Protein AF-A0A2E4EAH8-F1 (afdb_monomer_lite)

Secondary structure (DSSP, 8-state):
------GGGSTT--HHHHHHHHHHHHT---PPPTT-EEEEETTEEEEE-TT--EEESS--TTT-HHHHHHHHHHTTEEEEE--GGG-S--EEEEEEEE-TTS-EEEEEEEEEE-SS-HHHHHHHHHHHHHHHHHHHHHHH-

Foldseek 3Di:
DDPQPDLPPQQPDDLLVLQQLLCVLVVQFDDADPQWDWDDDPSWIWTQHPVRDTDTRGDSQQPDVVVLVVLCVVQQKDKDADDVVPDLFGIKIWHWDQDPPRDIDTDPQIHTHNDPGSSSNRSSSSSSSSVVVVVVVVVVD

pLDDT: mean 84.3, std 13.77, range [32.38, 96.88]

Structure (mmCIF, N/CA/C/O backbone):
data_AF-A0A2E4EAH8-F1
#
_entry.id   AF-A0A2E4EAH8-F1
#
loop_
_atom_site.group_PDB
_atom_site.id
_atom_site.type_symbol
_atom_site.label_atom_id
_atom_site.label_alt_id
_atom_site.label_comp_id
_atom_site.label_asym_id
_atom_site.label_entity_id
_atom_site.label_seq_id
_atom_site.pdbx_PDB_ins_code
_atom_site.Cartn_x
_atom_site.Cartn_y
_atom_site.Cartn_z
_atom_site.occupancy
_atom_site.B_iso_or_equiv
_atom_site.auth_seq_id
_atom_site.auth_comp_id
_atom_site.auth_asym_id
_atom_site.auth_atom_id
_atom_site.pdbx_PDB_model_num
ATOM 1 N N . MET A 1 1 ? -21.522 15.973 -1.370 1.00 32.38 1 MET A N 1
ATOM 2 C CA . MET A 1 1 ? -21.818 14.543 -1.123 1.00 32.38 1 MET A CA 1
ATOM 3 C C . MET A 1 1 ? -20.494 13.797 -1.113 1.00 32.38 1 MET A C 1
ATOM 5 O O . MET A 1 1 ? -19.927 13.606 -2.177 1.00 32.38 1 MET A O 1
ATOM 9 N N . SER A 1 2 ? -19.968 13.452 0.066 1.00 35.59 2 SER A N 1
ATOM 10 C CA . SER A 1 2 ? -18.724 12.679 0.171 1.00 35.59 2 SER A CA 1
ATOM 11 C C . SER A 1 2 ? -19.036 11.222 -0.175 1.00 35.59 2 SER A C 1
ATOM 13 O O . SER A 1 2 ? -19.713 10.530 0.591 1.00 35.59 2 SER A O 1
ATOM 15 N N . ARG A 1 3 ? -18.650 10.772 -1.378 1.00 43.12 3 ARG A N 1
ATOM 16 C CA . ARG A 1 3 ? -18.676 9.344 -1.715 1.00 43.12 3 ARG A CA 1
ATOM 17 C C . ARG A 1 3 ? -17.632 8.682 -0.824 1.00 43.12 3 ARG A C 1
ATOM 19 O O . ARG A 1 3 ? -16.447 8.739 -1.125 1.00 43.12 3 ARG A O 1
ATOM 26 N N . LYS A 1 4 ? -18.076 8.072 0.279 1.00 48.47 4 LYS A N 1
ATOM 27 C CA . LYS A 1 4 ? -17.257 7.107 1.019 1.00 48.47 4 LYS A CA 1
ATOM 28 C C . LYS A 1 4 ? -16.763 6.086 -0.002 1.00 48.47 4 LYS A C 1
ATOM 30 O O . LYS A 1 4 ? -17.594 5.413 -0.607 1.00 48.47 4 LYS A O 1
ATOM 35 N N . LEU A 1 5 ? -15.449 6.010 -0.212 1.00 49.91 5 LEU A N 1
ATOM 36 C CA . LEU A 1 5 ? -14.841 4.959 -1.023 1.00 49.91 5 LEU A CA 1
ATOM 37 C C . LEU A 1 5 ? -15.318 3.615 -0.465 1.00 49.91 5 LEU A C 1
ATOM 39 O O . LEU A 1 5 ? -15.106 3.299 0.718 1.00 49.91 5 LEU A O 1
ATOM 43 N N . ALA A 1 6 ? -16.091 2.911 -1.294 1.00 52.06 6 ALA A N 1
ATOM 44 C CA . ALA A 1 6 ? -16.713 1.654 -0.929 1.00 52.06 6 ALA A CA 1
ATOM 45 C C . ALA A 1 6 ? -15.616 0.636 -0.608 1.00 52.06 6 ALA A C 1
ATOM 47 O O . ALA A 1 6 ? -14.522 0.687 -1.163 1.00 52.06 6 ALA A O 1
ATOM 48 N N . VAL A 1 7 ? -15.908 -0.235 0.354 1.00 51.34 7 VAL A N 1
ATOM 49 C CA . VAL A 1 7 ? -15.000 -1.278 0.857 1.00 51.34 7 VAL A CA 1
ATOM 50 C C . VAL A 1 7 ? -14.555 -2.234 -0.265 1.00 51.34 7 VAL A C 1
ATOM 52 O O . VAL A 1 7 ? -13.487 -2.822 -0.162 1.00 51.34 7 VAL A O 1
ATOM 55 N N . ASP A 1 8 ? -15.308 -2.269 -1.363 1.00 60.34 8 ASP A N 1
ATOM 56 C CA . ASP A 1 8 ? -15.334 -3.382 -2.308 1.00 60.34 8 ASP A CA 1
ATOM 57 C C . ASP A 1 8 ? -14.454 -3.157 -3.560 1.00 60.34 8 ASP A C 1
ATOM 59 O O . ASP A 1 8 ? -14.297 -4.056 -4.373 1.00 60.34 8 ASP A O 1
ATOM 63 N N . GLU A 1 9 ? -13.857 -1.970 -3.752 1.00 68.38 9 GLU A N 1
ATOM 64 C CA . GLU A 1 9 ? -13.086 -1.652 -4.981 1.00 68.38 9 GLU A CA 1
ATOM 65 C C . GLU A 1 9 ? -11.760 -2.437 -5.094 1.00 68.38 9 GLU A C 1
ATOM 67 O O . GLU A 1 9 ? -11.157 -2.502 -6.166 1.00 68.38 9 GLU A O 1
ATOM 72 N N . PHE A 1 10 ? -11.287 -3.013 -3.987 1.00 74.69 10 PHE A N 1
ATOM 73 C CA . PHE A 1 10 ? -9.951 -3.604 -3.882 1.00 74.69 10 PHE A CA 1
ATOM 74 C C . PHE A 1 10 ? -9.944 -5.106 -3.603 1.00 74.69 10 PHE A C 1
ATOM 76 O O . PHE A 1 10 ? -8.875 -5.702 -3.701 1.00 74.69 10 PHE A O 1
ATOM 83 N N . GLU A 1 11 ? -11.095 -5.719 -3.296 1.00 75.12 11 GLU A N 1
ATOM 84 C CA . GLU A 1 11 ? -11.146 -7.143 -2.923 1.00 75.12 11 GLU A CA 1
ATOM 85 C C . GLU A 1 11 ? -10.592 -8.039 -4.041 1.00 75.12 11 GLU A C 1
ATOM 87 O O . GLU A 1 11 ? -9.800 -8.943 -3.776 1.00 75.12 11 GLU A O 1
ATOM 92 N N . ASP A 1 12 ? -10.918 -7.703 -5.292 1.00 83.06 12 ASP A N 1
ATOM 93 C CA . ASP A 1 12 ? -10.534 -8.470 -6.481 1.00 83.06 12 ASP A CA 1
ATOM 94 C C . ASP A 1 12 ? -9.193 -8.038 -7.103 1.00 83.06 12 ASP A C 1
ATOM 96 O O . ASP A 1 12 ? -8.774 -8.596 -8.119 1.00 83.06 12 ASP A O 1
ATOM 100 N N . LYS A 1 13 ? -8.509 -7.029 -6.545 1.00 88.56 13 LYS A N 1
ATOM 101 C CA . LYS A 1 13 ? -7.246 -6.539 -7.119 1.00 88.56 13 LYS A CA 1
ATOM 102 C C . LYS A 1 13 ? -6.095 -7.482 -6.833 1.00 88.56 13 LYS A C 1
ATOM 104 O O . LYS A 1 13 ? -5.957 -7.983 -5.726 1.00 88.56 13 LYS A O 1
ATOM 109 N N . THR A 1 14 ? -5.206 -7.665 -7.790 1.00 91.62 14 THR A N 1
ATOM 110 C CA . THR A 1 14 ? -3.952 -8.397 -7.576 1.00 91.62 14 THR A CA 1
ATOM 111 C C . THR A 1 14 ? -3.026 -7.651 -6.609 1.00 91.62 14 THR A C 1
ATOM 113 O O . THR A 1 14 ? -3.132 -6.434 -6.455 1.00 91.62 14 THR A O 1
ATOM 116 N N . ASP A 1 15 ? -2.090 -8.358 -5.972 1.00 92.31 15 ASP A N 1
ATOM 117 C CA . ASP A 1 15 ? -1.107 -7.738 -5.066 1.00 92.31 15 ASP A CA 1
ATOM 118 C C . ASP A 1 15 ? -0.271 -6.663 -5.769 1.00 92.31 15 ASP A C 1
ATOM 120 O O . ASP A 1 15 ? -0.016 -5.605 -5.202 1.00 92.31 15 ASP A O 1
ATOM 124 N N . GLN A 1 16 ? 0.040 -6.859 -7.054 1.00 93.75 16 GLN A N 1
ATOM 125 C CA . GLN A 1 16 ? 0.692 -5.840 -7.874 1.00 93.75 16 GLN A CA 1
ATOM 126 C C . GLN A 1 16 ? -0.145 -4.560 -7.978 1.00 93.75 16 GLN A C 1
ATOM 128 O O . GLN A 1 16 ? 0.370 -3.462 -7.777 1.00 93.75 16 GLN A O 1
ATOM 133 N N . GLU A 1 17 ? -1.438 -4.677 -8.284 1.00 93.81 17 GLU A N 1
ATOM 134 C CA . GLU A 1 17 ? -2.319 -3.509 -8.375 1.00 93.81 17 GLU A CA 1
ATOM 135 C C . GLU A 1 17 ? -2.484 -2.810 -7.023 1.00 93.81 17 GLU A C 1
ATOM 137 O O . GLU A 1 17 ? -2.629 -1.587 -6.981 1.00 93.81 17 GLU A O 1
ATOM 142 N N . LEU A 1 18 ? -2.465 -3.565 -5.921 1.00 93.94 18 LEU A N 1
ATOM 143 C CA . LEU A 1 18 ? -2.480 -3.011 -4.570 1.00 93.94 18 LEU A CA 1
ATOM 144 C C . LEU A 1 18 ? -1.180 -2.264 -4.253 1.00 93.94 18 LEU A C 1
ATOM 146 O O . LEU A 1 18 ? -1.235 -1.122 -3.795 1.00 93.94 18 LEU A O 1
ATOM 150 N N . ASN A 1 19 ? -0.028 -2.866 -4.547 1.00 95.31 19 ASN A N 1
ATOM 151 C CA . ASN A 1 19 ? 1.281 -2.260 -4.332 1.00 95.31 19 ASN A CA 1
ATOM 152 C C . ASN A 1 19 ? 1.450 -0.980 -5.155 1.00 95.31 19 ASN A C 1
ATOM 154 O O . ASN A 1 19 ? 1.838 0.056 -4.616 1.00 95.31 19 ASN A O 1
ATOM 158 N N . GLN A 1 20 ? 1.074 -1.017 -6.435 1.00 95.38 20 GLN A N 1
ATOM 159 C CA . GLN A 1 20 ? 1.071 0.165 -7.289 1.00 95.38 20 GLN A CA 1
ATOM 160 C C . GLN A 1 20 ? 0.134 1.250 -6.739 1.00 95.38 20 GLN A C 1
ATOM 162 O O . GLN A 1 20 ? 0.542 2.402 -6.616 1.00 95.38 20 GLN A O 1
ATOM 167 N N . ALA A 1 21 ? -1.105 0.902 -6.374 1.00 94.50 21 ALA A N 1
ATOM 168 C CA . ALA A 1 21 ? -2.067 1.877 -5.862 1.00 94.50 21 ALA A CA 1
ATOM 169 C C . ALA A 1 21 ? -1.598 2.538 -4.556 1.00 94.50 21 ALA A C 1
ATOM 171 O O . ALA A 1 21 ? -1.854 3.725 -4.345 1.00 94.50 21 ALA A O 1
ATOM 172 N N . LEU A 1 22 ? -0.922 1.792 -3.679 1.00 95.31 22 LEU A N 1
ATOM 173 C CA . LEU A 1 22 ? -0.332 2.348 -2.466 1.00 95.31 22 LEU A CA 1
ATOM 174 C C . LEU A 1 22 ? 0.856 3.264 -2.795 1.00 95.31 22 LEU A C 1
ATOM 176 O O . LEU A 1 22 ? 0.886 4.392 -2.308 1.00 95.31 22 LEU A O 1
ATOM 180 N N . ALA A 1 23 ? 1.752 2.842 -3.692 1.00 95.94 23 ALA A N 1
ATOM 181 C CA . ALA A 1 23 ? 2.903 3.637 -4.123 1.00 95.94 23 ALA A CA 1
ATOM 182 C C . ALA A 1 23 ? 2.504 4.952 -4.816 1.00 95.94 23 ALA A C 1
ATOM 184 O O . ALA A 1 23 ? 3.133 5.989 -4.614 1.00 95.94 23 ALA A O 1
ATOM 185 N N . GLU A 1 24 ? 1.429 4.957 -5.607 1.00 95.25 24 GLU A N 1
ATOM 186 C CA . GLU A 1 24 ? 0.870 6.184 -6.195 1.00 95.25 24 GLU A CA 1
ATOM 187 C C . GLU A 1 24 ? 0.358 7.154 -5.115 1.00 95.25 24 GLU A C 1
ATOM 189 O O . GLU A 1 24 ? 0.402 8.380 -5.270 1.00 95.25 24 GLU A O 1
ATOM 194 N N . LEU A 1 25 ? -0.143 6.623 -3.997 1.00 94.00 25 LEU A N 1
ATOM 195 C CA . LEU A 1 25 ? -0.637 7.438 -2.894 1.00 94.00 25 LEU A CA 1
ATOM 196 C C . LEU A 1 25 ? 0.496 8.010 -2.043 1.00 94.00 25 LEU A C 1
ATOM 198 O O . LEU A 1 25 ? 0.388 9.183 -1.676 1.00 94.00 25 LEU A O 1
ATOM 202 N N . THR A 1 26 ? 1.558 7.238 -1.801 1.00 94.12 26 THR A N 1
ATOM 203 C CA . THR A 1 26 ? 2.748 7.657 -1.040 1.00 94.12 26 THR A CA 1
ATOM 204 C C . THR A 1 26 ? 3.764 8.444 -1.873 1.00 94.12 26 THR A C 1
ATOM 206 O O . THR A 1 26 ? 4.636 9.099 -1.313 1.00 94.12 26 THR A O 1
ATOM 209 N N . GLY A 1 27 ? 3.627 8.453 -3.205 1.00 94.31 27 GLY A N 1
ATOM 210 C CA . GLY A 1 27 ? 4.556 9.133 -4.114 1.00 94.31 27 GLY A CA 1
ATOM 211 C C . GLY A 1 27 ? 5.810 8.316 -4.442 1.00 94.31 27 GLY A C 1
ATOM 212 O O . GLY A 1 27 ? 6.774 8.867 -4.964 1.00 94.31 27 GLY A O 1
ATOM 213 N N . GLU A 1 28 ? 5.795 7.015 -4.152 1.00 94.81 28 GLU A N 1
ATOM 214 C CA . GLU A 1 28 ? 6.886 6.073 -4.426 1.00 94.81 28 GLU A CA 1
ATOM 215 C C . GLU A 1 28 ? 6.746 5.381 -5.794 1.00 94.81 28 GLU A C 1
ATOM 217 O O . GLU A 1 28 ? 7.635 4.636 -6.207 1.00 94.81 28 GLU A O 1
ATOM 222 N N . PHE A 1 29 ? 5.643 5.615 -6.515 1.00 96.25 29 PHE A N 1
ATOM 223 C CA . PHE A 1 29 ? 5.451 5.059 -7.852 1.00 96.25 29 PHE A CA 1
ATOM 224 C C . PHE A 1 29 ? 6.277 5.807 -8.902 1.00 96.25 29 PHE A C 1
ATOM 226 O O . PHE A 1 29 ? 6.138 7.018 -9.084 1.00 96.25 29 PHE A O 1
ATOM 233 N N . THR A 1 30 ? 7.077 5.055 -9.654 1.00 95.56 30 THR A N 1
ATOM 234 C CA . THR A 1 30 ? 7.853 5.543 -10.793 1.00 95.56 30 THR A CA 1
ATOM 235 C C . THR A 1 30 ? 7.244 5.012 -12.095 1.00 95.56 30 THR A C 1
ATOM 237 O O . THR A 1 30 ? 7.280 3.801 -12.335 1.00 95.56 30 THR A O 1
ATOM 240 N N . PRO A 1 31 ? 6.686 5.887 -12.956 1.00 93.19 31 PRO A N 1
ATOM 241 C CA . PRO A 1 31 ? 6.137 5.485 -14.247 1.00 93.19 31 PRO A CA 1
ATOM 242 C C . PRO A 1 31 ? 7.193 4.866 -15.164 1.00 93.19 31 PRO A C 1
ATOM 244 O O . PRO A 1 31 ? 8.358 5.260 -15.144 1.00 93.19 31 PRO A O 1
ATOM 247 N N . ILE A 1 32 ? 6.763 3.943 -16.023 1.00 93.94 32 ILE A N 1
ATOM 248 C CA . ILE A 1 32 ? 7.635 3.309 -17.016 1.00 93.94 32 ILE A CA 1
ATOM 249 C C . ILE A 1 32 ? 7.963 4.325 -18.122 1.00 93.94 32 ILE A C 1
ATOM 251 O O . ILE A 1 32 ? 7.028 4.848 -18.738 1.00 93.94 32 ILE A O 1
ATOM 255 N N . PRO A 1 33 ? 9.248 4.616 -18.396 1.00 94.00 33 PRO A N 1
ATOM 256 C CA . PRO A 1 33 ? 9.622 5.520 -19.480 1.00 94.00 33 PRO A CA 1
ATOM 257 C C . PRO A 1 33 ? 9.240 4.966 -20.863 1.00 94.00 33 PRO A C 1
ATOM 259 O O . PRO A 1 33 ? 9.167 3.755 -21.060 1.00 94.00 33 PRO A O 1
ATOM 262 N N . GLU A 1 34 ? 9.034 5.848 -21.846 1.00 93.31 34 GLU A N 1
ATOM 263 C CA . GLU A 1 34 ? 8.567 5.469 -23.194 1.00 93.31 34 GLU A CA 1
ATOM 264 C C . GLU A 1 34 ? 9.511 4.509 -23.942 1.00 93.31 34 GLU A C 1
ATOM 266 O O . GLU A 1 34 ? 9.067 3.741 -24.794 1.00 93.31 34 GLU A O 1
ATOM 271 N N . ASP A 1 35 ? 10.809 4.549 -23.639 1.00 93.88 35 ASP A N 1
ATOM 272 C CA . ASP A 1 35 ? 11.846 3.708 -24.245 1.00 93.88 35 ASP A CA 1
ATOM 273 C C . ASP A 1 35 ? 12.099 2.393 -23.484 1.00 93.88 35 ASP A C 1
ATOM 275 O O . ASP A 1 35 ? 12.950 1.599 -23.895 1.00 93.88 35 ASP A O 1
ATOM 279 N N . HIS A 1 36 ? 11.361 2.146 -22.398 1.00 94.75 36 HIS A N 1
ATOM 280 C CA . HIS A 1 36 ? 11.475 0.942 -21.580 1.00 94.75 36 HIS A CA 1
ATOM 281 C C . HIS A 1 36 ? 10.364 -0.065 -21.898 1.00 94.75 36 HIS A C 1
ATOM 283 O O . HIS A 1 36 ? 9.267 0.271 -22.343 1.00 94.75 36 HIS A O 1
ATOM 289 N N . THR A 1 37 ? 10.647 -1.340 -21.636 1.00 95.31 37 THR A N 1
ATOM 290 C CA . THR A 1 37 ? 9.621 -2.397 -21.592 1.00 95.31 37 THR A CA 1
ATOM 291 C C . THR A 1 37 ? 9.245 -2.704 -20.145 1.00 95.31 37 THR A C 1
ATOM 293 O O . THR A 1 37 ? 9.892 -2.209 -19.227 1.00 95.31 37 THR A O 1
ATOM 296 N N . SER A 1 38 ? 8.196 -3.494 -19.915 1.00 94.19 38 SER A N 1
ATOM 297 C CA . SER A 1 38 ? 7.767 -3.868 -18.566 1.00 94.19 38 SER A CA 1
ATOM 298 C C . SER A 1 38 ? 7.848 -5.372 -18.333 1.00 94.19 38 SER A C 1
ATOM 300 O O . SER A 1 38 ? 7.640 -6.171 -19.250 1.00 94.19 38 SER A O 1
ATOM 302 N N . ALA A 1 39 ? 8.140 -5.765 -17.095 1.00 94.25 39 ALA A N 1
ATOM 303 C CA . ALA A 1 39 ? 7.981 -7.139 -16.641 1.00 94.25 39 ALA A CA 1
ATOM 304 C C . ALA A 1 39 ? 7.384 -7.186 -15.242 1.00 94.25 39 ALA A C 1
ATOM 306 O O . ALA A 1 39 ? 7.681 -6.354 -14.387 1.00 94.25 39 ALA A O 1
ATOM 307 N N . GLN A 1 40 ? 6.573 -8.212 -15.019 1.00 91.69 40 GLN A N 1
ATOM 308 C CA . GLN A 1 40 ? 6.066 -8.565 -13.707 1.00 91.69 40 GLN A CA 1
ATOM 309 C C . GLN A 1 40 ? 6.920 -9.702 -13.145 1.00 91.69 40 GLN A C 1
ATOM 311 O O . GLN A 1 40 ? 7.082 -10.740 -13.793 1.00 91.69 40 GLN A 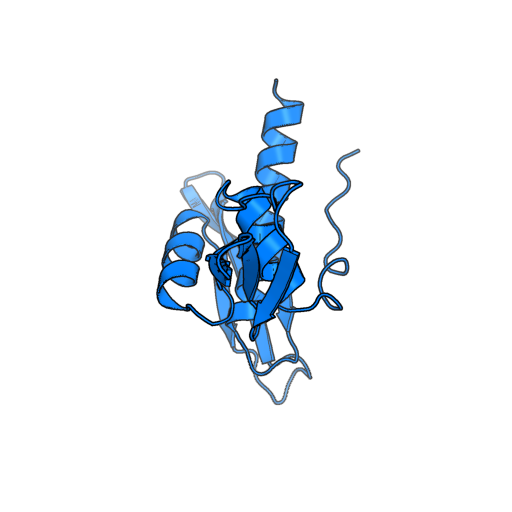O 1
ATOM 316 N N . ILE A 1 41 ? 7.472 -9.506 -11.949 1.00 89.31 41 ILE A N 1
ATOM 317 C CA . ILE A 1 41 ? 8.237 -10.527 -11.227 1.00 89.31 41 ILE A CA 1
ATOM 318 C C . ILE A 1 41 ? 7.659 -10.599 -9.815 1.00 89.31 41 ILE A C 1
ATOM 320 O O . ILE A 1 41 ? 7.831 -9.675 -9.026 1.00 89.31 41 ILE A O 1
ATOM 324 N N . GLY A 1 42 ? 6.942 -11.685 -9.513 1.00 88.25 42 GLY A N 1
ATOM 325 C CA . GLY A 1 42 ? 6.149 -11.771 -8.284 1.00 88.25 42 GLY A CA 1
ATOM 326 C C . GLY A 1 42 ? 5.016 -10.743 -8.292 1.00 88.25 42 GLY A C 1
ATOM 327 O O . GLY A 1 42 ? 4.265 -10.657 -9.270 1.00 88.25 42 GLY A O 1
ATOM 328 N N . SER A 1 43 ? 4.915 -9.957 -7.221 1.00 90.44 43 SER A N 1
ATOM 329 C CA . SER A 1 43 ? 3.938 -8.873 -7.098 1.00 90.44 43 SER A CA 1
ATOM 330 C C . SER A 1 43 ? 4.510 -7.487 -7.462 1.00 90.44 43 SER A C 1
ATOM 332 O O . SER A 1 43 ? 3.794 -6.486 -7.427 1.00 90.44 43 SER A O 1
ATOM 334 N N . ALA A 1 44 ? 5.776 -7.417 -7.892 1.00 91.31 44 ALA A N 1
ATOM 335 C CA . ALA A 1 44 ? 6.440 -6.182 -8.293 1.00 91.31 44 ALA A CA 1
ATOM 336 C C . ALA A 1 44 ? 6.420 -5.958 -9.817 1.00 91.31 44 ALA A C 1
ATOM 338 O O . ALA A 1 44 ? 6.637 -6.875 -10.621 1.00 91.31 44 ALA A O 1
ATOM 339 N N . LEU A 1 45 ? 6.199 -4.701 -10.212 1.00 95.25 45 LEU A N 1
ATOM 340 C CA . LEU A 1 45 ? 6.336 -4.217 -11.584 1.00 95.25 45 LEU A CA 1
ATOM 341 C C . LEU A 1 45 ? 7.734 -3.626 -11.798 1.00 95.25 45 LEU A C 1
ATOM 343 O O . LEU A 1 45 ? 8.173 -2.774 -11.027 1.00 95.25 45 LEU A O 1
ATOM 347 N N . TYR A 1 46 ? 8.404 -4.038 -12.873 1.00 96.12 46 TYR A N 1
ATOM 348 C CA . TYR A 1 46 ? 9.716 -3.531 -13.265 1.00 96.12 46 TYR A CA 1
ATOM 349 C C . TYR A 1 46 ? 9.670 -2.844 -14.628 1.00 96.12 46 TYR A C 1
ATOM 351 O O . TYR A 1 46 ? 9.089 -3.378 -15.578 1.00 96.12 46 TYR A O 1
ATOM 359 N N . ALA A 1 47 ? 10.364 -1.714 -14.739 1.00 96.44 47 ALA A N 1
ATOM 360 C CA . ALA A 1 47 ? 10.797 -1.144 -16.004 1.00 96.44 47 ALA A CA 1
ATOM 361 C C . ALA A 1 47 ? 12.107 -1.819 -16.441 1.00 96.44 47 ALA A C 1
ATOM 363 O O . ALA A 1 47 ? 13.013 -2.041 -15.635 1.00 96.44 47 ALA A O 1
ATOM 364 N N . ILE A 1 48 ? 12.196 -2.168 -17.723 1.00 96.88 48 ILE A N 1
ATOM 365 C CA . ILE A 1 48 ? 13.359 -2.805 -18.339 1.00 96.88 48 ILE A CA 1
ATOM 366 C C . ILE A 1 48 ? 13.930 -1.870 -19.397 1.00 96.88 48 ILE A C 1
ATOM 368 O O . ILE A 1 48 ? 13.279 -1.622 -20.418 1.00 96.88 48 ILE A O 1
ATOM 372 N N . ASP A 1 49 ? 15.155 -1.402 -19.168 1.00 94.06 49 ASP A N 1
ATOM 373 C CA . ASP A 1 49 ? 15.867 -0.520 -20.094 1.00 94.06 49 ASP A CA 1
ATOM 374 C C . ASP A 1 49 ? 16.343 -1.269 -21.368 1.00 94.06 49 ASP A C 1
ATOM 376 O O . ASP A 1 49 ? 16.362 -2.509 -21.415 1.00 94.06 49 ASP A O 1
ATOM 380 N N . PRO A 1 50 ? 16.789 -0.557 -22.422 1.00 94.06 50 PRO A N 1
ATOM 381 C CA . PRO A 1 50 ? 17.335 -1.190 -23.630 1.00 94.06 50 PRO A CA 1
ATOM 382 C C . PRO A 1 50 ? 18.576 -2.074 -23.394 1.00 94.06 50 PRO A C 1
ATOM 384 O O . PRO A 1 50 ? 18.909 -2.913 -24.235 1.00 94.06 50 PRO A O 1
ATOM 387 N N . LEU A 1 51 ? 19.267 -1.908 -22.261 1.00 95.12 51 LEU A N 1
ATOM 388 C CA . LEU A 1 51 ? 20.410 -2.715 -21.822 1.00 95.12 51 LEU A CA 1
ATOM 389 C C . LEU A 1 51 ? 19.996 -3.908 -20.939 1.00 95.12 51 LEU A C 1
ATOM 391 O O . LEU A 1 51 ? 20.867 -4.646 -20.470 1.00 95.12 51 LEU A O 1
ATOM 395 N N . ARG A 1 52 ? 18.687 -4.138 -20.765 1.00 90.62 52 ARG A N 1
ATOM 396 C CA . ARG A 1 52 ? 18.067 -5.180 -19.933 1.00 90.62 52 ARG A CA 1
ATOM 397 C C . ARG A 1 52 ? 18.323 -5.040 -18.431 1.00 90.62 52 ARG A C 1
ATOM 399 O O . ARG A 1 52 ? 18.332 -6.045 -17.716 1.00 90.62 52 ARG A O 1
ATOM 406 N N . ARG A 1 53 ? 18.535 -3.824 -17.937 1.00 93.12 53 ARG A N 1
ATOM 407 C CA . ARG A 1 53 ? 18.534 -3.530 -16.500 1.00 93.12 53 ARG A CA 1
ATOM 408 C C . ARG A 1 53 ? 17.101 -3.412 -16.006 1.00 93.12 53 ARG A C 1
ATOM 410 O O . ARG A 1 53 ? 16.245 -2.901 -16.717 1.00 93.12 53 ARG A O 1
ATOM 417 N N . LEU A 1 54 ? 16.873 -3.922 -14.802 1.00 94.38 54 LEU A N 1
ATOM 418 C CA . LEU A 1 54 ? 15.577 -3.951 -14.134 1.00 94.38 54 LEU A CA 1
ATOM 419 C C . LEU A 1 54 ? 15.544 -2.859 -13.067 1.00 94.38 54 LEU A C 1
ATOM 421 O O . LEU A 1 54 ? 16.393 -2.855 -12.175 1.00 94.38 54 LEU A O 1
ATOM 425 N N . GLU A 1 55 ? 14.542 -1.991 -13.131 1.00 94.25 55 GLU A N 1
ATOM 426 C CA . GLU A 1 55 ? 14.262 -0.974 -12.117 1.00 94.25 55 GLU A CA 1
ATOM 427 C C . GLU A 1 55 ? 12.828 -1.155 -11.613 1.00 94.25 55 GLU A C 1
ATOM 429 O O . GLU A 1 55 ? 11.894 -1.242 -12.409 1.00 94.25 55 GLU A O 1
ATOM 434 N N . ALA A 1 56 ? 12.647 -1.281 -10.296 1.00 93.94 56 ALA A N 1
ATOM 435 C CA . ALA A 1 56 ? 11.323 -1.470 -9.707 1.00 93.94 56 ALA A CA 1
ATOM 436 C C . ALA A 1 56 ? 10.504 -0.174 -9.800 1.00 93.94 56 ALA A C 1
ATOM 438 O O . ALA A 1 56 ? 10.985 0.897 -9.433 1.00 93.94 56 ALA A O 1
ATOM 439 N N . CYS A 1 57 ? 9.257 -0.278 -10.258 1.00 96.00 57 CYS A N 1
ATOM 440 C CA . CYS A 1 57 ? 8.341 0.855 -10.387 1.00 96.00 57 CYS A CA 1
ATOM 441 C C . CYS A 1 57 ? 7.671 1.234 -9.062 1.00 96.00 57 CYS A C 1
ATOM 443 O O . CYS A 1 57 ? 7.141 2.333 -8.941 1.00 96.00 57 CYS A O 1
ATOM 445 N N . HIS A 1 58 ? 7.649 0.327 -8.091 1.00 95.50 58 HIS A N 1
ATOM 446 C CA . HIS A 1 58 ? 7.106 0.548 -6.756 1.00 95.50 58 HIS A CA 1
ATOM 447 C C . HIS A 1 58 ? 7.726 -0.446 -5.763 1.00 95.50 58 HIS A C 1
ATOM 449 O O . HIS A 1 58 ? 8.229 -1.493 -6.187 1.00 95.50 58 HIS A O 1
ATOM 455 N N . PRO A 1 59 ? 7.668 -0.166 -4.451 1.00 93.00 59 PRO A N 1
ATOM 456 C CA . PRO A 1 59 ? 7.958 -1.163 -3.430 1.00 93.00 59 PRO A CA 1
ATOM 457 C C . PRO A 1 59 ? 6.967 -2.329 -3.473 1.00 93.00 59 PRO A C 1
ATOM 459 O O . PRO A 1 59 ? 5.824 -2.188 -3.913 1.00 93.00 59 PRO A O 1
ATOM 462 N N . ASP A 1 60 ? 7.404 -3.482 -2.984 1.00 94.06 60 ASP A N 1
ATOM 463 C CA . ASP A 1 60 ? 6.552 -4.653 -2.802 1.00 94.06 60 ASP A CA 1
ATOM 464 C C . ASP A 1 60 ? 6.050 -4.690 -1.353 1.00 94.06 60 ASP A C 1
ATOM 466 O O . ASP A 1 60 ? 6.685 -5.275 -0.480 1.00 94.06 60 ASP A O 1
ATOM 470 N N . TYR A 1 61 ? 4.959 -3.982 -1.061 1.00 94.06 61 TYR A N 1
ATOM 471 C CA . TYR A 1 61 ? 4.463 -3.854 0.312 1.00 94.06 61 TYR A CA 1
ATOM 472 C C . TYR A 1 61 ? 3.828 -5.146 0.830 1.00 94.06 61 TYR A C 1
ATOM 474 O O . TYR A 1 61 ? 3.884 -5.412 2.030 1.00 94.06 61 TYR A O 1
ATOM 482 N N . THR A 1 62 ? 3.222 -5.940 -0.052 1.00 92.56 62 THR A N 1
ATOM 483 C CA . THR A 1 62 ? 2.648 -7.246 0.297 1.00 92.56 62 THR A CA 1
ATOM 484 C C . THR A 1 62 ? 3.719 -8.248 0.722 1.00 92.56 62 THR A C 1
ATOM 486 O O . THR A 1 62 ? 3.494 -8.978 1.683 1.00 92.56 62 THR A O 1
ATOM 489 N N . ASP A 1 63 ? 4.906 -8.219 0.104 1.00 91.88 63 ASP A N 1
ATOM 490 C CA . ASP A 1 63 ? 6.015 -9.112 0.466 1.00 91.88 63 ASP A CA 1
ATOM 491 C C . ASP A 1 63 ? 7.050 -8.471 1.423 1.00 91.88 63 ASP A C 1
ATOM 493 O O . ASP A 1 63 ? 7.889 -9.177 1.992 1.00 91.88 63 ASP A O 1
ATOM 497 N N . ASN A 1 64 ? 6.993 -7.154 1.667 1.00 92.75 64 ASN A N 1
ATOM 498 C CA . ASN A 1 64 ? 7.869 -6.434 2.604 1.00 92.75 64 ASN A CA 1
ATOM 499 C C . ASN A 1 64 ? 7.116 -5.915 3.840 1.00 92.75 64 ASN A C 1
ATOM 501 O O . ASN A 1 64 ? 6.774 -4.733 3.961 1.00 92.75 64 ASN A O 1
ATOM 505 N N . TRP A 1 65 ? 6.919 -6.813 4.806 1.00 91.00 65 TRP A N 1
ATOM 506 C CA . TRP A 1 65 ? 6.197 -6.522 6.046 1.00 91.00 65 TRP A CA 1
ATOM 507 C C . TRP A 1 65 ? 6.794 -5.369 6.863 1.00 91.00 65 TRP A C 1
ATOM 509 O O . TRP A 1 65 ? 6.047 -4.609 7.473 1.00 91.00 65 TRP A O 1
ATOM 519 N N . GLU A 1 66 ? 8.121 -5.218 6.894 1.00 93.19 66 GLU A N 1
ATOM 520 C CA . GLU A 1 66 ? 8.777 -4.168 7.687 1.00 93.19 66 GLU A CA 1
ATOM 521 C C . GLU A 1 66 ? 8.417 -2.775 7.160 1.00 93.19 66 GLU A C 1
ATOM 523 O O . GLU A 1 66 ? 7.904 -1.948 7.917 1.00 93.19 66 GLU A O 1
ATOM 528 N N . GLN A 1 67 ? 8.577 -2.554 5.852 1.00 92.94 67 GLN A N 1
ATOM 529 C CA . GLN A 1 67 ? 8.214 -1.290 5.206 1.00 92.94 67 GLN A CA 1
ATOM 530 C C . GLN A 1 67 ? 6.709 -1.007 5.317 1.00 92.94 67 GLN A C 1
ATOM 532 O O . GLN A 1 67 ? 6.298 0.117 5.607 1.00 92.94 67 GLN A O 1
ATOM 537 N N . LEU A 1 68 ? 5.873 -2.033 5.132 1.00 95.50 68 LEU A N 1
ATOM 538 C CA . LEU A 1 68 ? 4.426 -1.901 5.280 1.00 95.50 68 LEU A CA 1
ATOM 539 C C . LEU A 1 68 ? 4.028 -1.514 6.713 1.00 95.50 68 LEU A C 1
ATOM 541 O O . LEU A 1 68 ? 3.123 -0.701 6.905 1.00 95.50 68 LEU A O 1
ATOM 545 N N . MET A 1 69 ? 4.692 -2.076 7.724 1.00 94.75 69 MET A N 1
ATOM 546 C CA . MET A 1 69 ? 4.405 -1.787 9.128 1.00 94.75 69 MET A CA 1
ATOM 547 C C . MET A 1 69 ? 4.803 -0.372 9.543 1.00 94.75 69 MET A C 1
ATOM 549 O O . MET A 1 69 ? 4.077 0.239 10.328 1.00 94.75 69 MET A O 1
ATOM 553 N N . GLU A 1 70 ? 5.913 0.160 9.030 1.00 95.06 70 GLU A N 1
ATOM 5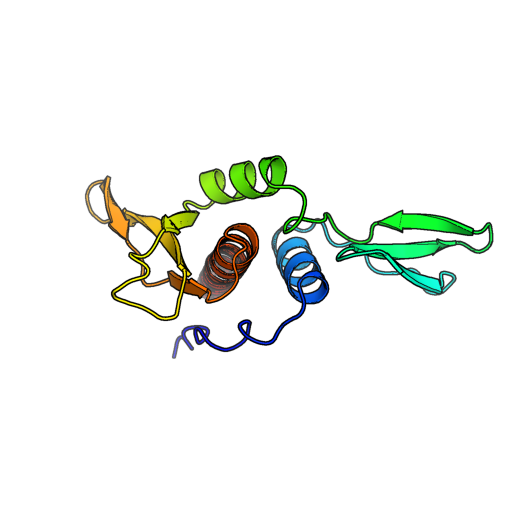54 C CA . GLU A 1 70 ? 6.299 1.556 9.271 1.00 95.06 70 GLU A CA 1
ATOM 555 C C . GLU A 1 70 ? 5.205 2.512 8.782 1.00 95.06 70 GLU A C 1
ATOM 557 O O . GLU A 1 70 ? 4.699 3.330 9.557 1.00 95.06 70 GLU A O 1
ATOM 562 N N . LEU A 1 71 ? 4.746 2.313 7.544 1.00 95.50 71 LEU A N 1
ATOM 563 C CA . LEU A 1 71 ? 3.664 3.095 6.951 1.00 95.50 71 LEU A CA 1
ATOM 564 C C . LEU A 1 71 ? 2.332 2.899 7.700 1.00 95.50 71 LEU A C 1
ATOM 566 O O . LEU A 1 71 ? 1.572 3.844 7.925 1.00 95.50 71 LEU A O 1
ATOM 570 N N . ALA A 1 72 ? 2.047 1.670 8.134 1.00 95.00 72 ALA A N 1
ATOM 571 C CA . ALA A 1 72 ? 0.869 1.352 8.932 1.00 95.00 72 ALA A CA 1
ATOM 572 C C . ALA A 1 72 ? 0.837 2.124 10.256 1.00 95.00 72 ALA A C 1
ATOM 574 O O . ALA A 1 72 ? -0.204 2.669 10.622 1.00 95.00 72 ALA A O 1
ATOM 575 N N . ILE A 1 73 ? 1.968 2.216 10.954 1.00 94.31 73 ILE A N 1
ATOM 576 C CA . ILE A 1 73 ? 2.079 2.964 12.209 1.00 94.31 73 ILE A CA 1
ATOM 577 C C . ILE A 1 73 ? 1.902 4.464 11.961 1.00 94.31 73 ILE A C 1
ATOM 579 O O . ILE A 1 73 ? 1.153 5.105 12.701 1.00 94.31 73 ILE A O 1
ATOM 583 N N . GLU A 1 74 ? 2.536 5.007 10.919 1.00 94.19 74 GLU A N 1
ATOM 584 C CA . GLU A 1 74 ? 2.445 6.427 10.558 1.00 94.19 74 GLU A CA 1
ATOM 585 C C . GLU A 1 74 ? 0.996 6.872 10.314 1.00 94.19 74 GLU A C 1
ATOM 587 O O . GLU A 1 74 ? 0.564 7.915 10.811 1.00 94.19 74 GLU A O 1
ATOM 592 N N . HIS A 1 75 ? 0.215 6.045 9.618 1.00 91.81 75 HIS A N 1
ATOM 593 C CA . HIS A 1 75 ? -1.171 6.354 9.261 1.00 91.81 75 HIS A CA 1
ATOM 594 C C . HIS A 1 75 ? -2.218 5.704 10.178 1.00 91.81 75 HIS A C 1
ATOM 596 O O . HIS A 1 75 ? -3.415 5.766 9.894 1.00 91.81 75 HIS A O 1
ATOM 602 N N . GLY A 1 76 ? -1.799 5.073 11.278 1.00 92.12 76 GLY A N 1
ATOM 603 C CA . GLY A 1 76 ? -2.705 4.463 12.251 1.00 92.12 76 GLY A CA 1
ATOM 604 C C . GLY A 1 76 ? -3.521 3.284 11.704 1.00 92.12 76 GLY A C 1
ATOM 605 O O . GLY A 1 76 ? -4.664 3.083 12.116 1.00 92.12 76 GLY A O 1
ATOM 606 N N . ALA A 1 77 ? -2.979 2.510 10.766 1.00 93.31 77 ALA A N 1
ATOM 607 C CA . ALA A 1 77 ? -3.586 1.287 10.255 1.00 93.31 77 ALA A CA 1
ATOM 608 C C . ALA A 1 77 ? -3.127 0.070 11.075 1.00 93.31 77 ALA A C 1
ATOM 610 O O . ALA A 1 77 ? -1.937 -0.153 11.265 1.00 93.31 77 ALA A O 1
ATOM 611 N N . PHE A 1 78 ? -4.063 -0.753 11.548 1.00 90.81 78 PHE A N 1
ATOM 612 C CA . PHE A 1 78 ? -3.745 -1.902 12.399 1.00 90.81 78 PHE A CA 1
ATOM 613 C C . PHE A 1 78 ? -4.499 -3.150 11.967 1.00 90.81 78 PHE A C 1
ATOM 615 O O . PHE A 1 78 ? -5.730 -3.136 11.881 1.00 90.81 78 PHE A O 1
ATOM 622 N N . VAL A 1 79 ? -3.762 -4.241 11.749 1.00 90.62 79 VAL A N 1
ATOM 623 C CA . VAL A 1 79 ? -4.327 -5.563 11.472 1.00 90.62 79 VAL A CA 1
ATOM 624 C C . VAL A 1 79 ? -4.596 -6.329 12.770 1.00 90.62 79 VAL A C 1
ATOM 626 O O . VAL A 1 79 ? -3.881 -6.210 13.761 1.00 90.62 79 VAL A O 1
ATOM 629 N N . SER A 1 80 ? -5.658 -7.124 12.771 1.00 86.06 80 SER A N 1
ATOM 630 C CA . SER A 1 80 ? -6.078 -7.986 13.872 1.00 86.06 80 SER A CA 1
ATOM 631 C C . SER A 1 80 ? -6.602 -9.307 13.302 1.00 86.06 80 SER A C 1
ATOM 633 O O . SER A 1 80 ? -7.357 -9.275 12.325 1.00 86.06 80 SER A O 1
ATOM 635 N N . PRO A 1 81 ? -6.237 -10.463 13.878 1.00 83.25 81 PRO A N 1
ATOM 636 C CA . PRO A 1 81 ? -6.800 -11.740 13.461 1.00 83.25 81 PRO A CA 1
ATOM 637 C C . PRO A 1 81 ? -8.285 -11.824 13.837 1.00 83.25 81 PRO A C 1
ATOM 639 O O . PRO A 1 81 ? -8.711 -11.338 14.890 1.00 83.25 81 PRO A O 1
ATOM 642 N N . LEU A 1 82 ? -9.081 -12.457 12.980 1.00 79.25 82 LEU A N 1
ATOM 643 C CA . LEU A 1 82 ? -10.459 -12.844 13.267 1.00 79.25 82 LEU A CA 1
ATOM 644 C C . LEU A 1 82 ? -10.492 -14.295 13.756 1.00 79.25 82 LEU A C 1
ATOM 646 O O . LEU A 1 82 ? -9.692 -15.130 13.344 1.00 79.25 82 LEU A O 1
ATOM 650 N N . ALA A 1 83 ? -11.424 -14.604 14.659 1.00 70.75 83 ALA A N 1
ATOM 651 C CA . ALA A 1 83 ? -11.616 -15.975 15.116 1.00 70.75 83 ALA A CA 1
ATOM 652 C C . ALA A 1 83 ? -12.166 -16.832 13.963 1.00 70.75 83 ALA A C 1
ATOM 654 O O . ALA A 1 83 ? -13.295 -16.604 13.525 1.00 70.75 83 ALA A O 1
ATOM 655 N N . TRP A 1 84 ? -11.384 -17.819 13.516 1.00 59.25 84 TRP A N 1
ATOM 656 C CA . TRP A 1 84 ? -11.682 -18.669 12.352 1.00 59.25 84 TRP A CA 1
ATOM 657 C C . TRP A 1 84 ? -13.033 -19.393 12.448 1.00 59.25 84 TRP A C 1
ATOM 659 O O . TRP A 1 84 ? -13.715 -19.575 11.450 1.00 59.25 84 TRP A O 1
ATOM 669 N N . GLU A 1 85 ? -13.484 -19.745 13.655 1.00 59.28 85 GLU A N 1
ATOM 670 C CA . GLU A 1 85 ? -14.782 -20.407 13.868 1.00 59.28 85 GLU A CA 1
ATOM 671 C C . GLU A 1 85 ? -15.996 -19.489 13.635 1.00 59.28 85 GLU A C 1
ATOM 673 O O . GLU A 1 85 ? -17.134 -19.953 13.619 1.00 59.28 85 GLU A O 1
ATOM 678 N N . ARG A 1 86 ? -15.782 -18.171 13.516 1.00 60.03 86 ARG A N 1
ATOM 679 C CA . ARG A 1 86 ? -16.853 -17.163 13.464 1.00 60.03 86 ARG A CA 1
ATOM 680 C C . ARG A 1 86 ? -16.899 -16.377 12.154 1.00 60.03 86 ARG A C 1
ATOM 682 O O . ARG A 1 86 ? -17.815 -15.572 11.990 1.00 60.03 86 ARG A O 1
ATOM 689 N N . SER A 1 87 ? -15.934 -16.557 11.251 1.00 65.06 87 SER A N 1
ATOM 690 C CA . SER A 1 87 ? -15.887 -15.848 9.969 1.00 65.06 87 SER A CA 1
ATOM 691 C C . SER A 1 87 ? -15.065 -16.611 8.935 1.00 65.06 87 SER A C 1
ATOM 693 O O . SER A 1 87 ? -14.003 -17.129 9.258 1.00 65.06 87 SER A O 1
ATOM 695 N N . GLU A 1 88 ? -15.530 -16.612 7.684 1.00 72.88 88 GLU A N 1
ATOM 696 C CA . GLU A 1 88 ? -14.748 -17.071 6.524 1.00 72.88 88 GLU A CA 1
ATOM 697 C C . GLU A 1 88 ? -13.548 -16.148 6.238 1.00 72.88 88 GLU A C 1
ATOM 699 O O . GLU A 1 88 ? -12.591 -16.554 5.586 1.00 72.88 88 GLU A O 1
ATOM 704 N N . LYS A 1 89 ? -13.567 -14.913 6.767 1.00 76.56 89 LYS A N 1
ATOM 705 C CA . LYS A 1 89 ? -12.460 -13.957 6.685 1.00 76.56 89 LYS A CA 1
ATOM 706 C C . LYS A 1 89 ? -11.491 -14.163 7.863 1.00 76.56 89 LYS A C 1
ATOM 708 O O . LYS A 1 89 ? -11.916 -14.266 9.015 1.00 76.56 89 LYS A O 1
ATOM 713 N N . ARG A 1 90 ? -10.184 -14.178 7.589 1.00 80.12 90 ARG A N 1
ATOM 714 C CA . ARG A 1 90 ? -9.097 -14.478 8.539 1.00 80.12 90 ARG A CA 1
ATOM 715 C C . ARG A 1 90 ? -8.530 -13.243 9.223 1.00 80.12 90 ARG A C 1
ATOM 717 O O . ARG A 1 90 ? -8.241 -13.286 10.419 1.00 80.12 90 ARG A O 1
ATOM 724 N N . TYR A 1 91 ? -8.415 -12.132 8.500 1.00 84.62 91 TYR A N 1
ATOM 725 C CA . TYR A 1 91 ? -7.823 -10.898 9.019 1.00 84.62 91 TYR A CA 1
ATOM 726 C C . TYR A 1 91 ? -8.773 -9.721 8.909 1.00 84.62 91 TYR A C 1
ATOM 728 O O . TYR A 1 91 ? -9.586 -9.634 7.993 1.00 84.62 91 TYR A O 1
ATOM 736 N N . ARG A 1 92 ? -8.641 -8.783 9.848 1.00 86.00 92 ARG A N 1
ATOM 737 C CA . ARG A 1 92 ? -9.306 -7.484 9.828 1.00 86.00 92 ARG A CA 1
ATOM 738 C C . ARG A 1 92 ? -8.287 -6.380 10.039 1.00 86.00 92 ARG A C 1
ATOM 740 O O . ARG A 1 92 ? -7.659 -6.357 11.093 1.00 86.00 92 ARG A O 1
ATOM 747 N N . ALA A 1 93 ? -8.229 -5.409 9.138 1.00 88.75 93 ALA A N 1
ATOM 748 C CA . ALA A 1 93 ? -7.447 -4.191 9.325 1.00 88.75 93 ALA A CA 1
ATOM 749 C C . ALA A 1 93 ? -8.349 -2.966 9.536 1.00 88.75 93 ALA A C 1
ATOM 751 O O . ALA A 1 93 ? -9.501 -2.939 9.086 1.00 88.75 93 ALA A O 1
ATOM 752 N N . GLN A 1 94 ? -7.877 -2.008 10.339 1.00 89.44 94 GLN A N 1
ATOM 753 C CA . GLN A 1 94 ? -8.661 -0.862 10.804 1.00 89.44 94 GLN A CA 1
ATOM 754 C C . GLN A 1 94 ? -7.835 0.414 10.912 1.00 89.44 94 GLN A C 1
ATOM 756 O O . GLN A 1 94 ? -6.667 0.348 11.274 1.00 89.44 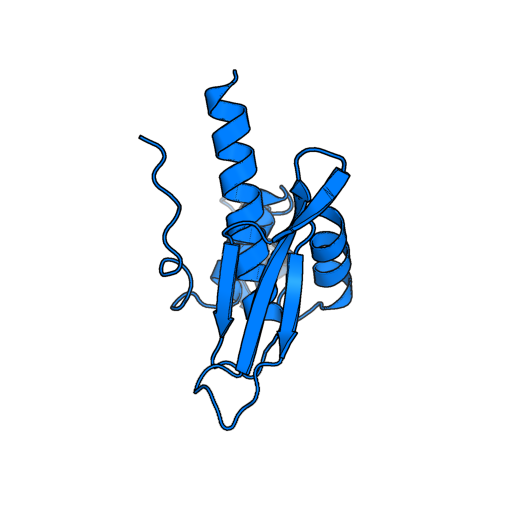94 GLN A O 1
ATOM 761 N N . HIS A 1 95 ? -8.477 1.563 10.705 1.00 91.06 95 HIS A N 1
ATOM 762 C CA . HIS A 1 95 ? -7.890 2.868 11.012 1.00 91.06 95 HIS A CA 1
ATOM 763 C C . HIS A 1 95 ? -8.194 3.281 12.458 1.00 91.06 95 HIS A C 1
ATOM 765 O O . HIS A 1 95 ? -9.360 3.352 12.860 1.00 91.06 95 HIS A O 1
ATOM 771 N N . ILE A 1 96 ? -7.152 3.579 13.228 1.00 88.50 96 ILE A N 1
ATOM 772 C CA . ILE A 1 96 ? -7.221 4.072 14.600 1.00 88.50 96 ILE A CA 1
ATOM 773 C C . ILE A 1 96 ? -6.498 5.416 14.659 1.00 88.50 96 ILE A C 1
ATOM 775 O O . ILE A 1 96 ? -5.293 5.484 14.447 1.00 88.50 96 ILE A O 1
ATOM 779 N N . ALA A 1 97 ? -7.227 6.471 15.012 1.00 86.00 97 ALA A N 1
ATOM 780 C CA . ALA A 1 97 ? -6.679 7.819 15.137 1.00 86.00 97 ALA A CA 1
ATOM 781 C C . ALA A 1 97 ? -7.310 8.570 16.322 1.00 86.00 97 ALA A C 1
ATOM 783 O O . ALA A 1 97 ? -8.389 8.179 16.798 1.00 86.00 97 ALA A O 1
ATOM 784 N N . PRO A 1 98 ? -6.665 9.641 16.821 1.00 82.38 98 PRO A N 1
ATOM 785 C CA . PRO A 1 98 ? -7.234 10.484 17.866 1.00 82.38 98 PRO A CA 1
ATOM 786 C C . PRO A 1 98 ? -8.609 11.027 17.456 1.00 82.38 98 PRO A C 1
ATOM 788 O O . PRO A 1 98 ? -8.781 11.558 16.363 1.00 82.38 98 PRO A O 1
ATOM 791 N N . GLY A 1 99 ? -9.597 10.866 18.330 1.00 78.06 99 GLY A N 1
ATOM 792 C CA . GLY A 1 99 ? -10.913 11.486 18.219 1.00 78.06 99 GLY A CA 1
ATOM 793 C C . GLY A 1 99 ? -11.002 12.784 19.024 1.00 78.06 99 GLY A C 1
ATOM 794 O O . GLY A 1 99 ? -10.028 13.236 19.636 1.00 78.06 99 GLY A O 1
ATOM 795 N N . GLU A 1 100 ? -12.201 13.370 19.071 1.00 75.69 100 GLU A N 1
ATOM 796 C CA . GLU A 1 100 ? -12.467 14.548 19.901 1.00 75.69 100 GLU A CA 1
ATOM 797 C C . GLU A 1 100 ? -12.102 14.273 21.371 1.00 75.69 100 GLU A C 1
ATOM 799 O O . GLU A 1 100 ? -12.519 13.280 21.975 1.00 75.69 100 GLU A O 1
ATOM 804 N N . GLY A 1 101 ? -11.272 15.144 21.950 1.00 79.81 101 GLY A N 1
ATOM 805 C CA . GLY A 1 101 ? -10.784 14.993 23.324 1.00 79.81 101 GLY A CA 1
ATOM 806 C C . GLY A 1 101 ? -9.578 14.059 23.493 1.00 79.81 101 GLY A C 1
ATOM 807 O O . GLY A 1 101 ? -9.281 13.666 24.620 1.00 79.81 101 GLY A O 1
ATOM 808 N N . GLY A 1 102 ? -8.880 13.692 22.411 1.00 76.00 102 GLY A N 1
ATOM 809 C CA . GLY A 1 102 ? -7.587 12.994 22.471 1.00 76.00 102 GLY A CA 1
ATOM 810 C C . GLY A 1 102 ? -7.667 11.497 22.785 1.00 76.00 102 GLY A C 1
ATOM 811 O O . GLY A 1 102 ? -6.640 10.850 22.977 1.00 76.00 102 GLY A O 1
ATOM 812 N N . ARG A 1 103 ? -8.874 10.918 22.835 1.00 85.31 103 ARG A N 1
ATOM 813 C CA . ARG A 1 103 ? -9.057 9.464 22.946 1.00 85.31 103 ARG A CA 1
ATOM 814 C C . ARG A 1 103 ? -8.863 8.812 21.585 1.00 85.31 103 ARG A C 1
ATOM 816 O O . ARG A 1 103 ? -9.405 9.297 20.600 1.00 85.31 103 ARG A O 1
ATOM 823 N N . MET A 1 104 ? -8.160 7.685 21.534 1.00 81.38 104 MET A N 1
ATOM 824 C CA . MET A 1 104 ? -8.053 6.896 20.305 1.00 81.38 104 MET A CA 1
ATOM 825 C C . MET A 1 104 ? -9.425 6.336 19.924 1.00 81.38 104 MET A C 1
ATOM 827 O O . MET A 1 104 ? -10.118 5.743 20.753 1.00 81.38 104 MET A O 1
ATOM 831 N N . THR A 1 105 ? -9.813 6.529 18.668 1.00 84.06 105 THR A N 1
ATOM 832 C CA . THR A 1 105 ? -11.095 6.079 18.119 1.00 84.06 105 THR A CA 1
ATOM 833 C C . THR A 1 105 ? -10.870 5.277 16.848 1.00 84.06 105 THR A C 1
ATOM 835 O O . THR A 1 105 ? -9.950 5.552 16.078 1.00 84.06 105 THR A O 1
ATOM 838 N N . ILE A 1 106 ? -11.703 4.256 16.647 1.00 83.06 106 ILE A N 1
ATOM 839 C CA . ILE A 1 106 ? -11.712 3.476 15.410 1.00 83.06 106 ILE A CA 1
ATOM 840 C C . ILE A 1 106 ? -12.559 4.240 14.397 1.00 83.06 106 ILE A C 1
ATOM 842 O O . ILE A 1 106 ? -13.754 4.452 14.615 1.00 83.06 106 ILE A O 1
ATOM 846 N N . HIS A 1 107 ? -11.945 4.615 13.282 1.00 75.62 107 HIS A N 1
ATOM 847 C CA . HIS A 1 107 ? -12.619 5.280 12.173 1.00 75.62 107 HIS A CA 1
ATOM 848 C C . HIS A 1 107 ? -13.138 4.244 11.175 1.00 75.62 107 HIS A C 1
ATOM 850 O O . HIS A 1 107 ? -12.637 3.124 11.114 1.00 75.62 107 HIS A O 1
ATOM 856 N N . GLY A 1 108 ? -14.165 4.600 10.393 1.00 65.56 108 GLY A N 1
ATOM 857 C CA . GLY A 1 108 ? -14.950 3.707 9.514 1.00 65.56 108 GLY A CA 1
ATOM 858 C C . GLY A 1 108 ? -14.203 3.006 8.363 1.00 65.56 108 GLY A C 1
ATOM 859 O O . GLY A 1 108 ? -14.829 2.562 7.398 1.00 65.56 108 GLY A O 1
ATOM 860 N N . THR A 1 109 ? -12.882 2.901 8.443 1.00 69.38 109 THR A N 1
ATOM 861 C CA . THR A 1 109 ? -12.014 2.121 7.571 1.00 69.38 109 THR A CA 1
ATOM 862 C C . THR A 1 109 ? -11.835 0.750 8.206 1.00 69.38 109 THR A C 1
ATOM 864 O O . THR A 1 109 ? -11.045 0.585 9.128 1.00 69.38 109 THR A O 1
ATOM 867 N N . LYS A 1 110 ? -12.619 -0.230 7.762 1.00 73.69 110 LYS A N 1
ATOM 868 C CA . LYS A 1 110 ? -12.463 -1.631 8.147 1.00 73.69 110 LYS A CA 1
ATOM 869 C C . LYS A 1 110 ? -12.362 -2.450 6.875 1.00 73.69 110 LYS A C 1
ATOM 871 O O . LYS A 1 110 ? -13.262 -2.350 6.045 1.00 73.69 110 LYS A O 1
ATOM 876 N N . TYR A 1 111 ? -11.319 -3.258 6.770 1.00 76.75 111 TYR A N 1
ATOM 877 C CA . TYR A 1 111 ? -11.184 -4.257 5.721 1.00 76.75 111 TYR A CA 1
ATOM 878 C C . TYR A 1 111 ? -11.124 -5.654 6.336 1.00 76.75 111 TYR A C 1
ATOM 880 O O . TYR A 1 111 ? -10.594 -5.804 7.440 1.00 76.75 111 TYR A O 1
ATOM 888 N N . MET A 1 112 ? -11.692 -6.651 5.658 1.00 79.38 112 MET A N 1
ATOM 889 C CA . MET A 1 112 ? -11.591 -8.058 6.038 1.00 79.38 112 MET A CA 1
ATOM 890 C C . MET A 1 112 ? -11.062 -8.882 4.864 1.00 79.38 112 MET A C 1
ATOM 892 O O . MET A 1 112 ? -11.616 -8.779 3.780 1.00 79.38 112 MET A O 1
ATOM 896 N N . SER A 1 113 ? -10.060 -9.728 5.093 1.00 75.12 113 SER A N 1
ATOM 897 C CA . SER A 1 113 ? -9.521 -10.632 4.066 1.00 75.12 113 SER A CA 1
ATOM 898 C C . SER A 1 113 ? -9.758 -12.092 4.440 1.00 75.12 113 SER A C 1
ATOM 900 O O . SER A 1 113 ? -9.574 -12.451 5.601 1.00 75.12 113 SER A O 1
ATOM 902 N N . ASP A 1 114 ? -10.196 -12.911 3.488 1.00 71.19 114 ASP A N 1
ATOM 903 C CA . ASP A 1 114 ? -10.198 -14.387 3.512 1.00 71.19 114 ASP A CA 1
ATOM 904 C C . ASP A 1 114 ? -8.829 -14.968 3.186 1.00 71.19 114 ASP A C 1
ATOM 906 O O . ASP A 1 114 ? -8.572 -16.128 3.530 1.00 71.19 114 ASP A O 1
ATOM 910 N N . ASP A 1 115 ? -7.951 -14.157 2.594 1.00 69.81 115 ASP A N 1
ATOM 911 C CA . ASP A 1 115 ? -6.563 -14.532 2.396 1.00 69.81 115 ASP A CA 1
ATOM 912 C C . ASP A 1 115 ? -5.870 -14.828 3.724 1.00 69.81 115 ASP A C 1
ATOM 914 O O . ASP A 1 115 ? -6.140 -14.229 4.770 1.00 69.81 115 ASP A O 1
ATOM 918 N N . ASP A 1 116 ? -4.92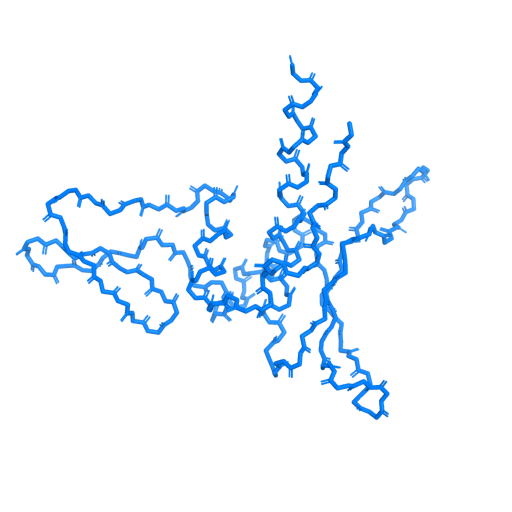1 -15.754 3.640 1.00 75.69 116 ASP A N 1
ATOM 919 C CA . ASP A 1 116 ? -3.959 -16.044 4.701 1.00 75.69 116 ASP A CA 1
ATOM 920 C C . ASP A 1 116 ? -2.903 -14.951 4.879 1.00 75.69 116 ASP A C 1
ATOM 922 O O . ASP A 1 116 ? -2.057 -15.060 5.766 1.00 75.69 116 ASP A O 1
ATOM 926 N N . ASP A 1 117 ? -2.971 -13.888 4.078 1.00 84.00 117 ASP A N 1
ATOM 927 C CA . ASP A 1 117 ? -2.025 -12.789 4.125 1.00 84.00 117 ASP A CA 1
ATOM 928 C C . ASP A 1 117 ? -2.585 -11.559 4.881 1.00 84.00 117 ASP A C 1
ATOM 930 O O . ASP A 1 117 ? -3.503 -10.876 4.401 1.00 84.00 117 ASP A O 1
ATOM 934 N N . PRO A 1 118 ? -2.039 -11.227 6.069 1.00 88.75 118 PRO A N 1
ATOM 935 C CA . PRO A 1 118 ? -2.383 -9.997 6.773 1.00 88.75 118 PRO A CA 1
ATOM 936 C C . PRO A 1 118 ? -1.896 -8.723 6.062 1.00 88.75 118 PRO A C 1
ATOM 938 O O . PRO A 1 118 ? -2.475 -7.659 6.314 1.00 88.75 118 PRO A O 1
ATOM 941 N N . ALA A 1 119 ? -0.869 -8.796 5.205 1.00 91.94 119 ALA A N 1
ATOM 942 C CA . ALA A 1 119 ? -0.307 -7.642 4.502 1.00 91.94 119 ALA A CA 1
ATOM 943 C C . ALA A 1 119 ? -1.317 -7.051 3.527 1.00 91.94 119 ALA A C 1
ATOM 945 O O . ALA A 1 119 ? -1.615 -5.858 3.598 1.00 91.94 119 ALA A O 1
ATOM 946 N N . ARG A 1 120 ? -1.969 -7.899 2.734 1.00 89.88 120 ARG A N 1
ATOM 947 C CA . ARG A 1 120 ? -3.057 -7.509 1.832 1.00 89.88 120 ARG A CA 1
ATOM 948 C C . ARG A 1 120 ? -4.150 -6.685 2.527 1.00 89.88 120 ARG A C 1
ATOM 950 O O . ARG A 1 120 ? -4.494 -5.584 2.088 1.00 89.88 120 ARG A O 1
ATOM 957 N N . ALA A 1 121 ? -4.653 -7.160 3.672 1.00 88.94 121 ALA A N 1
ATOM 958 C CA . ALA A 1 121 ? -5.672 -6.446 4.452 1.00 88.94 121 ALA A CA 1
ATOM 959 C C . ALA A 1 121 ? -5.200 -5.053 4.908 1.00 88.94 121 ALA A C 1
ATOM 961 O O . ALA A 1 121 ? -5.980 -4.090 4.939 1.00 88.94 121 ALA A O 1
ATOM 962 N N . LEU A 1 122 ? -3.923 -4.954 5.277 1.00 92.44 122 LEU A N 1
ATOM 963 C CA . LEU A 1 122 ? -3.302 -3.731 5.759 1.00 92.44 122 LEU A CA 1
ATOM 964 C C . LEU A 1 122 ? -3.058 -2.730 4.620 1.00 92.44 122 LEU A C 1
ATOM 966 O O . LEU A 1 122 ? -3.454 -1.572 4.759 1.00 92.44 122 LEU A O 1
ATOM 970 N N . VAL A 1 123 ? -2.541 -3.182 3.472 1.00 94.06 123 VAL A N 1
ATOM 971 C CA . VAL A 1 123 ? -2.361 -2.378 2.249 1.00 94.06 123 VAL A CA 1
ATOM 972 C C . VAL A 1 123 ? -3.684 -1.753 1.804 1.00 94.06 123 VAL A C 1
ATOM 974 O O . VAL A 1 123 ? -3.769 -0.539 1.622 1.00 94.06 123 VAL A O 1
ATOM 977 N N . MET A 1 124 ? -4.763 -2.535 1.719 1.00 91.06 124 MET A N 1
ATOM 978 C CA . MET A 1 124 ? -6.082 -2.002 1.343 1.00 91.06 124 MET A CA 1
ATOM 979 C C . MET A 1 124 ? -6.622 -0.976 2.343 1.00 91.06 124 MET A C 1
ATOM 981 O O . MET A 1 124 ? -7.251 0.017 1.963 1.00 91.06 124 MET A O 1
ATOM 985 N N . THR A 1 125 ? -6.359 -1.186 3.634 1.00 91.00 125 THR A N 1
ATOM 986 C CA . THR A 1 125 ? -6.733 -0.224 4.677 1.00 91.00 125 THR A CA 1
ATOM 987 C C . THR A 1 125 ? -5.956 1.082 4.521 1.00 91.00 125 THR A C 1
ATOM 989 O O . THR A 1 125 ? -6.565 2.150 4.586 1.00 91.00 125 THR A O 1
ATOM 992 N N . LEU A 1 126 ? -4.651 1.009 4.250 1.00 93.44 126 LEU A N 1
ATOM 993 C CA . LEU A 1 126 ? -3.790 2.169 4.015 1.00 93.44 126 LEU A CA 1
ATOM 994 C C . LEU A 1 126 ? -4.209 2.967 2.784 1.00 93.44 126 LEU A C 1
ATOM 996 O O . LEU A 1 126 ? -4.408 4.177 2.887 1.00 93.44 126 LEU A O 1
ATOM 1000 N N . ILE A 1 127 ? -4.456 2.297 1.656 1.00 93.00 127 ILE A N 1
ATOM 1001 C CA . ILE A 1 127 ? -4.968 2.931 0.432 1.00 93.00 127 ILE A CA 1
ATOM 1002 C C . ILE A 1 127 ? -6.231 3.745 0.739 1.00 93.00 127 ILE A C 1
ATOM 1004 O O . ILE A 1 127 ? -6.375 4.892 0.307 1.00 93.00 127 ILE A O 1
ATOM 1008 N N . LYS A 1 128 ? -7.151 3.181 1.528 1.00 88.38 128 LYS A N 1
ATOM 1009 C CA . LYS A 1 128 ? -8.398 3.856 1.891 1.00 88.38 128 LYS A CA 1
ATOM 1010 C C . LYS A 1 128 ? -8.184 5.043 2.833 1.00 88.38 128 LYS A C 1
ATOM 1012 O O . LYS A 1 128 ? -8.866 6.054 2.670 1.00 88.38 128 LYS A O 1
ATOM 1017 N N . ILE A 1 129 ? -7.269 4.940 3.800 1.00 89.94 129 ILE A N 1
ATOM 1018 C CA . ILE A 1 129 ? -6.905 6.060 4.684 1.00 89.94 129 ILE A CA 1
ATOM 1019 C C . ILE A 1 129 ? -6.336 7.213 3.852 1.00 89.94 129 ILE A C 1
ATOM 1021 O O . ILE A 1 129 ? -6.885 8.314 3.885 1.00 89.94 129 ILE A O 1
ATOM 1025 N N . LEU A 1 130 ? -5.311 6.936 3.046 1.00 91.38 130 LEU A N 1
ATOM 1026 C CA . LEU A 1 130 ? -4.590 7.936 2.259 1.00 91.38 130 LEU A CA 1
ATOM 1027 C C . LEU A 1 130 ? -5.483 8.621 1.218 1.00 91.38 130 LEU A C 1
ATOM 1029 O O . LEU A 1 130 ? -5.428 9.839 1.049 1.00 91.38 130 LEU A O 1
ATOM 1033 N N . ARG A 1 131 ? -6.364 7.871 0.542 1.00 88.50 131 ARG A N 1
ATOM 1034 C CA . ARG A 1 131 ? -7.344 8.465 -0.384 1.00 88.50 131 ARG A CA 1
ATOM 1035 C C . ARG A 1 131 ? -8.326 9.399 0.322 1.00 88.50 131 ARG A C 1
ATOM 1037 O O . ARG A 1 131 ? -8.672 10.437 -0.238 1.00 88.50 131 ARG A O 1
ATOM 1044 N N . ASN A 1 132 ? -8.799 9.042 1.518 1.00 84.31 132 ASN A N 1
ATOM 1045 C CA . ASN A 1 132 ? -9.701 9.915 2.271 1.00 84.31 132 ASN A CA 1
ATOM 1046 C C . ASN A 1 132 ? -8.998 11.206 2.697 1.00 84.31 132 ASN A C 1
ATOM 1048 O O . ASN A 1 132 ? -9.576 12.270 2.515 1.00 84.31 132 ASN A O 1
ATOM 1052 N N . GLN A 1 133 ? -7.750 11.117 3.163 1.00 85.19 133 GLN A N 1
ATOM 1053 C CA . GLN A 1 133 ? -6.938 12.285 3.520 1.00 85.19 133 GLN A CA 1
ATOM 1054 C C . GLN A 1 133 ? -6.737 13.220 2.318 1.00 85.19 133 GLN A C 1
ATOM 1056 O O . GLN A 1 133 ? -7.100 14.390 2.390 1.00 85.19 133 GLN A O 1
ATOM 1061 N N . LYS A 1 134 ? -6.306 12.691 1.159 1.00 82.62 134 LYS A N 1
ATOM 1062 C CA . LYS A 1 134 ? -6.165 13.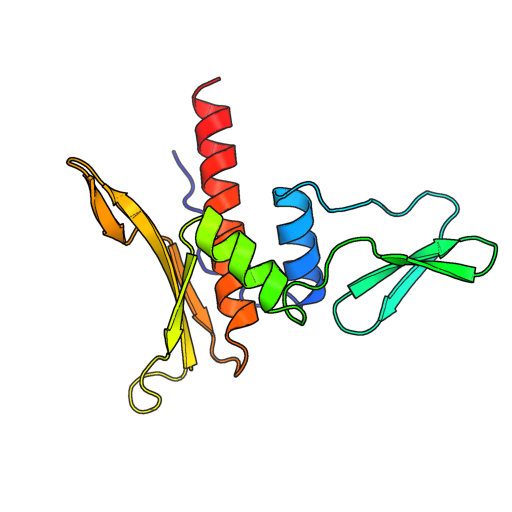495 -0.074 1.00 82.62 134 LYS A CA 1
ATOM 1063 C C . LYS A 1 134 ? -7.478 14.161 -0.506 1.00 82.62 134 LYS A C 1
ATOM 1065 O O . LYS A 1 134 ? -7.470 15.275 -1.022 1.00 82.62 134 LYS A O 1
ATOM 1070 N N . ASN A 1 135 ? -8.614 13.483 -0.335 1.00 79.81 135 ASN A N 1
ATOM 1071 C CA . ASN A 1 135 ? -9.920 14.056 -0.664 1.00 79.81 135 ASN A CA 1
ATOM 1072 C C . ASN A 1 135 ? -10.326 15.177 0.299 1.00 79.81 135 ASN A C 1
ATOM 1074 O O . ASN A 1 135 ? -10.912 16.159 -0.151 1.00 79.81 135 ASN A O 1
ATOM 1078 N N . GLU A 1 136 ? -10.033 15.034 1.593 1.00 77.62 136 GLU A N 1
ATOM 1079 C CA . GLU A 1 136 ? -10.279 16.073 2.596 1.00 77.62 136 GLU A CA 1
ATOM 1080 C C . GLU A 1 136 ? -9.451 17.327 2.284 1.00 77.62 136 GLU A C 1
ATOM 1082 O O . GLU A 1 136 ? -10.038 18.402 2.139 1.00 77.62 136 GLU A O 1
ATOM 1087 N N . ASP A 1 137 ? -8.149 17.172 2.021 1.00 73.94 137 ASP A N 1
ATOM 1088 C CA . ASP A 1 137 ? -7.237 18.273 1.675 1.00 73.94 137 ASP A CA 1
ATOM 1089 C C . ASP A 1 137 ? -7.693 19.055 0.428 1.00 73.94 137 ASP A C 1
ATOM 1091 O O . ASP A 1 137 ? -7.664 20.292 0.399 1.00 73.94 137 ASP A O 1
ATOM 1095 N N . ASN A 1 138 ? -8.191 18.340 -0.588 1.00 65.94 138 ASN A N 1
ATOM 1096 C CA . ASN A 1 138 ? -8.724 18.925 -1.822 1.00 65.94 138 ASN A CA 1
ATOM 1097 C C . ASN A 1 138 ? -10.058 19.665 -1.628 1.00 65.94 138 ASN A C 1
ATOM 1099 O O . ASN A 1 138 ? -10.429 20.474 -2.474 1.00 65.94 138 ASN A O 1
ATOM 1103 N N . THR A 1 139 ? -10.810 19.380 -0.561 1.00 58.91 139 THR A N 1
ATOM 1104 C CA . THR A 1 139 ? -12.071 20.086 -0.255 1.00 58.91 139 THR A CA 1
ATOM 1105 C C . THR A 1 139 ? -11.894 21.305 0.645 1.00 58.91 139 THR A C 1
ATOM 1107 O O . THR A 1 139 ? -12.812 22.120 0.742 1.00 58.91 139 THR A O 1
ATOM 1110 N N . THR A 1 140 ? -10.739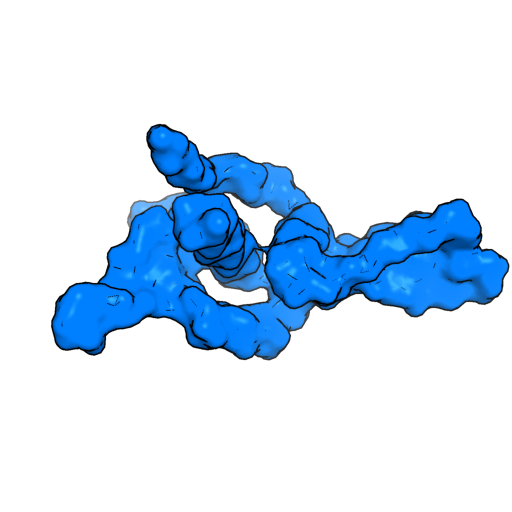 21.435 1.296 1.00 56.28 140 THR A N 1
ATOM 1111 C CA . THR A 1 140 ? -10.381 22.574 2.156 1.00 56.28 140 THR A CA 1
ATOM 1112 C C . THR A 1 140 ? -9.463 23.603 1.488 1.00 56.28 140 THR A C 1
ATOM 1114 O O . THR A 1 140 ? -9.210 24.643 2.097 1.00 56.28 140 THR A O 1
ATOM 1117 N N . SER A 1 141 ? -8.984 23.327 0.269 1.00 48.38 141 SER A N 1
ATOM 1118 C CA . SER A 1 141 ? -8.178 24.233 -0.573 1.00 48.38 141 SER A CA 1
ATOM 1119 C C . SER A 1 141 ? -9.045 25.050 -1.530 1.00 48.38 141 SER A C 1
ATOM 1121 O O . SER A 1 141 ? -8.702 26.231 -1.765 1.00 48.38 141 SER A O 1
#

Radius of gyration: 16.79 Å; chains: 1; bounding box: 42×45×48 Å

Sequence (141 aa):
MSRKLAVDEFEDKTDQELNQALAELTGEFTPIPEDHTSAQIGSALYAIDPLRRLEACHPDYTDNWEQLMELAIEHGAFVSPLAWERSEKRYRAQHIAPGEGGRMTIHGTKYMSDDDDPARALVMTLIKILRNQKNEDNTTS

=== Feature glossary ===
Legend for the data blocks above and below:

— What the protein is —

Sequence gives the chain of amino acids in standard one-letter code (A=alanine, C=cysteine, …, Y=tyrosine), read N→C. It is the only feature that is directly encoded by the gene; all structural features are derived from the folded form of this sequence.

The annotation block draws on four external resources. InterPro: which protein families and domains the sequence belongs to. GO: standardized terms for what the protein does, what process it participates in, and where in the cell it acts. CATH: which structural fold it has in the CATH hierarchy. Organism: the species of origin.

— Where its atoms are —

Atomic coordinates in PDBx/mmCIF format — the same representation the Protein Data Bank distributes. Each line of the _atom_site loop places one backbone atom in Cartesian space (units: ångströms, origin: arbitrary).

Six rendered views show the 3D structure from the faces of a cube — i.e. along ±x, ±y, ±z. Rendering representation is drawn randomly per protein from cartoon (secondary-structure ribbons), sticks (backbone bonds), or molecular surface; coloring is either N→C rainbow (blue at the N-terminus through red at the C-terminus) or one color per chain.

— Local backbone conformation —

DSSP 8-state secondary structure assigns each residue one of H (α-helix), G (3₁₀-helix), I (π-helix), E (extended β-strand), B (isolated β-bridge), T (hydrogen-bonded turn), S (bend), or '-' (coil). The assignment is computed from backbone hydrogen-bond geometry via the Kabsch–Sander algorithm.

P-SEA three-state annotation labels each residue as helix, strand, or coil based purely on the geometry of the Cα trace. It serves as a fallback when the full backbone (and thus DSSP) is unavailable.

φ (phi) and ψ (psi) are the two rotatable backbone dihedrals per residue: φ is the C(i-1)–N–Cα–C torsion, ψ is the N–Cα–C–N(i+1) torsion, both in degrees on (−180°, 180°]. α-helical residues cluster near (−60°, −45°); β-strand residues near (−120°, +130°). A Ramachandran plot is simply a scatter of (φ, ψ) for every residue.

— Global shape and packing —

Radius of gyration (Rg) is the root-mean-square distance of Cα atoms from their centroid — a single number for overall size and compactness. A globular domain of N residues has Rg ≈ 2.2·N^0.38 Å; an extended or disordered chain has a much larger Rg. The Cα contact count is the number of residue pairs whose Cα atoms are within 8 Å and are more than four positions apart in sequence — a standard proxy for tertiary packing density. The bounding box is the smallest axis-aligned box enclosing all Cα atoms.

Accessible surface area quantifies burial. A residue with SASA near zero is packed into the hydrophobic core; one with SASA >100 Å² sits on the surface. Computed here via the Shrake–Rupley numerical algorithm with a 1.4 Å probe.

The contact map is a binary N×N matrix image: pixel (i, j) is dark where Cα_i and Cα_j are within 8 Å and |i−j|>4. Because the |i−j|>4 filter removes local helical contacts, off-diagonal stripes parallel to the main diagonal indicate parallel β-sheets; stripes perpendicular to it indicate antiparallel β-sheets. The Ramachandran plot scatters every residue's (φ, ψ) pair against the sterically allowed regions. The PAE heatmap renders the predicted-aligned-error matrix.

— Structural neighborhood —

A 3Di character summarizes, for each residue, the relative orientation of the Cα frame of its nearest spatial neighbor. Because it encodes fold topology rather than chemistry, 3Di alignments detect remote structural similarity that sequence alignment misses.

Structural nearest neighbors (via Foldseek easy-search vs the PDB). Reported per hit: target PDB id, E-value, and alignment TM-score. A TM-score above ~0.5 is the conventional threshold for 'same fold'.

— Confidence and disorder —

For AlphaFold models, the B-factor field carries pLDDT — the model's own estimate of local accuracy on a 0–100 scale. Regions with pLDDT<50 should be treated as essentially unmodeled; they often correspond to intrinsically disordered segments.

B-factor (Debye–Waller factor) reflects atomic displacement in the crystal lattice. It is an experimental observable (units Å²), not a prediction; low values mean the atom is pinned down, high values mean it moves or is heterogeneous across the crystal.

Predicted Aligned Error (PAE) is an AlphaFold confidence matrix: entry (i, j) is the expected error in the position of residue j, in ångströms, when the prediction is superimposed on the true structure at residue i. Low PAE within a block of residues means that block is internally rigid and well-predicted; high PAE between two blocks means their relative placement is uncertain even if each block individually is confident.